Protein AF-A0A1G9IXG8-F1 (afdb_monomer)

Foldseek 3Di:
DDDDDDDDQQAEAEDEDVDDDDDPVCVVVVVVVQVVCVVSNHHYDYDDD

Sequence (49 aa):
MIRYPSLQAGAVMGTTCPSSGVPTETHELLKLAVSRMEFMGLPPHMGRI

pLDDT: mean 90.37, std 7.81, range [53.56, 97.31]

Secondary structure (DSSP, 8-state):
---PPPPPTT--EEE--SSSPPPGGGHHHHHHHHHHHHHTT--EEEPP-

Radius of gyration: 12.9 Å; Cα contacts (8 Å, |Δi|>4): 38; chains: 1; bounding box: 20×28×31 Å

Structure (mmCIF, N/CA/C/O backbone):
data_AF-A0A1G9IXG8-F1
#
_entry.id   AF-A0A1G9IXG8-F1
#
loop_
_atom_site.group_PDB
_atom_site.id
_atom_site.type_symbol
_atom_site.label_atom_id
_atom_site.label_alt_id
_atom_site.label_comp_id
_atom_site.label_asym_id
_atom_site.label_entity_id
_atom_site.label_seq_id
_atom_site.pdbx_PDB_ins_code
_atom_site.Cartn_x
_atom_site.Cartn_y
_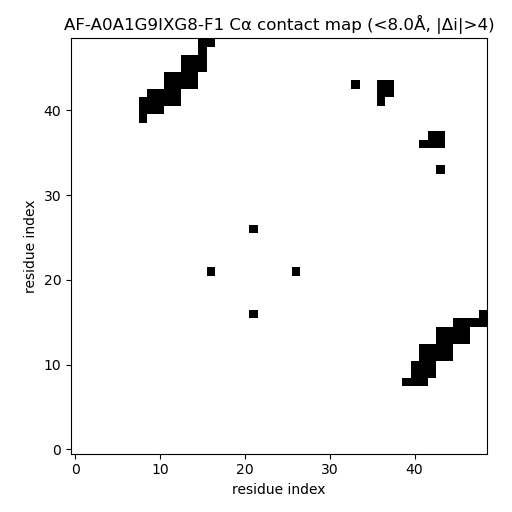atom_site.Cartn_z
_atom_site.occupancy
_atom_site.B_iso_or_equiv
_atom_site.auth_seq_id
_atom_site.auth_comp_id
_atom_site.auth_asym_id
_atom_site.auth_atom_id
_atom_site.pdbx_PDB_model_num
ATOM 1 N N . MET A 1 1 ? 14.789 22.508 18.082 1.00 83.00 1 MET A N 1
ATOM 2 C CA . MET A 1 1 ? 14.894 21.181 17.434 1.00 83.00 1 MET A CA 1
ATOM 3 C C . MET A 1 1 ? 13.483 20.667 17.205 1.00 83.00 1 MET A C 1
ATOM 5 O O . MET A 1 1 ? 12.719 20.632 18.162 1.00 83.00 1 MET A O 1
ATOM 9 N N . ILE A 1 2 ? 13.112 20.370 15.960 1.00 92.44 2 ILE A N 1
ATOM 10 C CA . ILE A 1 2 ? 11.757 19.913 15.617 1.00 92.44 2 ILE A CA 1
ATOM 11 C C . ILE A 1 2 ? 11.602 18.457 16.071 1.00 92.44 2 ILE A C 1
ATOM 13 O O . ILE A 1 2 ? 12.502 17.648 15.850 1.00 92.44 2 ILE A O 1
ATOM 17 N N . ARG A 1 3 ? 10.481 18.135 16.724 1.0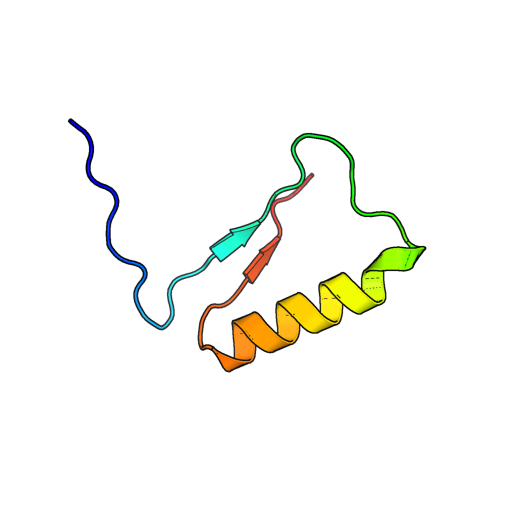0 93.25 3 ARG A N 1
ATOM 18 C CA . ARG A 1 3 ? 10.107 16.767 17.100 1.00 93.25 3 ARG A CA 1
ATOM 19 C C . ARG A 1 3 ? 8.901 16.355 16.276 1.00 93.25 3 ARG A C 1
ATOM 21 O O . ARG A 1 3 ? 7.905 17.073 16.257 1.00 93.25 3 ARG A O 1
ATOM 28 N N . TYR A 1 4 ? 9.003 15.209 15.620 1.00 91.94 4 TYR A N 1
ATOM 29 C CA . TYR A 1 4 ? 7.866 14.619 14.932 1.00 91.94 4 TYR A CA 1
ATOM 30 C C . TYR A 1 4 ? 6.999 13.845 15.926 1.00 91.94 4 TYR A C 1
ATOM 32 O O . TYR A 1 4 ? 7.533 13.286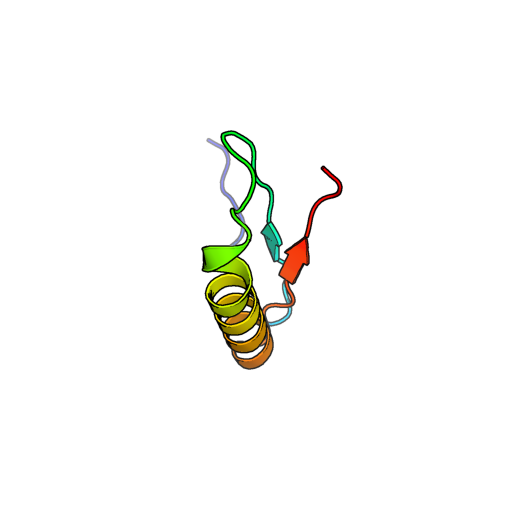 16.891 1.00 91.94 4 TYR A O 1
ATOM 40 N N . PRO A 1 5 ? 5.675 13.830 15.722 1.00 90.38 5 PRO A N 1
ATOM 41 C CA . PRO A 1 5 ? 4.786 13.028 16.543 1.00 90.38 5 PRO A CA 1
ATOM 42 C C . PRO A 1 5 ? 5.097 11.538 16.366 1.00 90.38 5 PRO A C 1
ATOM 44 O O . PRO A 1 5 ? 5.530 11.097 15.301 1.00 90.38 5 PRO A O 1
ATOM 47 N N . SER A 1 6 ? 4.843 10.755 17.412 1.00 93.06 6 SER A N 1
ATOM 48 C CA . SER A 1 6 ? 4.852 9.296 17.305 1.00 93.06 6 SER A CA 1
ATOM 49 C C . SER A 1 6 ? 3.722 8.832 16.388 1.00 93.06 6 SER A C 1
ATOM 51 O O . SER A 1 6 ? 2.619 9.383 16.439 1.00 93.06 6 SER A O 1
ATOM 53 N N . LEU A 1 7 ? 3.987 7.801 15.586 1.00 91.12 7 LEU A N 1
ATOM 54 C CA . LEU A 1 7 ? 2.986 7.192 14.717 1.00 91.12 7 LEU A CA 1
ATOM 55 C C . LEU A 1 7 ? 1.872 6.567 15.565 1.00 91.12 7 LEU A C 1
ATOM 57 O O . LEU A 1 7 ? 2.127 5.685 16.382 1.00 91.12 7 LEU A O 1
ATOM 61 N N . GLN A 1 8 ? 0.648 7.052 15.376 1.00 91.06 8 GLN A N 1
ATOM 62 C CA . GLN A 1 8 ? -0.541 6.552 16.061 1.00 91.06 8 GLN A CA 1
ATOM 63 C C . GLN A 1 8 ? -1.263 5.526 15.187 1.00 91.06 8 GLN A C 1
ATOM 65 O O . GLN A 1 8 ? -1.211 5.601 13.958 1.00 91.06 8 GLN A O 1
ATOM 70 N N . ALA A 1 9 ? -1.980 4.594 15.813 1.00 88.75 9 ALA A N 1
ATOM 71 C CA . ALA A 1 9 ? -2.893 3.717 15.087 1.00 88.75 9 ALA A CA 1
ATOM 72 C C . ALA A 1 9 ? -3.954 4.551 14.344 1.00 88.75 9 ALA A C 1
ATOM 74 O O . ALA A 1 9 ? -4.435 5.559 14.863 1.00 88.75 9 ALA A O 1
ATOM 75 N N . GLY A 1 10 ? -4.301 4.150 13.121 1.00 90.06 10 GLY A N 1
ATOM 76 C CA . GLY A 1 10 ? -5.225 4.883 12.252 1.00 90.06 10 GLY A CA 1
ATOM 77 C C . GLY A 1 10 ? -4.601 6.072 11.514 1.00 90.06 10 GLY A C 1
ATOM 78 O O . GLY A 1 10 ? -5.284 6.701 10.707 1.00 90.06 10 GLY A O 1
ATOM 79 N N . ALA A 1 11 ? -3.326 6.399 11.755 1.00 93.19 11 ALA A N 1
ATOM 80 C CA . ALA A 1 11 ? -2.656 7.479 11.041 1.00 93.19 11 ALA A CA 1
ATOM 81 C C . ALA A 1 11 ? -2.473 7.140 9.554 1.00 93.19 11 ALA A C 1
ATOM 83 O O . ALA A 1 11 ? -2.038 6.045 9.196 1.00 93.19 11 ALA A O 1
ATOM 84 N N . VAL A 1 12 ? -2.760 8.116 8.689 1.00 93.12 12 VAL A N 1
ATOM 85 C CA . VAL A 1 12 ? -2.539 7.997 7.244 1.00 93.12 12 VAL A CA 1
ATOM 86 C C . VAL A 1 12 ? -1.050 8.124 6.942 1.00 93.12 12 VAL A C 1
ATOM 88 O O . VAL A 1 12 ? -0.408 9.093 7.351 1.00 93.12 12 VAL A O 1
ATOM 91 N N . MET A 1 13 ? -0.506 7.172 6.185 1.00 90.88 13 MET A N 1
ATOM 92 C CA . MET A 1 13 ? 0.885 7.207 5.734 1.00 90.88 13 MET A CA 1
ATOM 93 C C . MET A 1 13 ? 0.959 7.631 4.269 1.00 90.88 13 MET A C 1
ATOM 95 O O . MET A 1 13 ? 0.570 6.882 3.376 1.00 90.88 13 MET A O 1
ATOM 99 N N . GLY A 1 14 ? 1.469 8.839 4.026 1.00 91.44 14 GLY A N 1
ATOM 100 C CA . GLY A 1 14 ? 1.742 9.333 2.680 1.00 91.44 14 GLY A CA 1
ATOM 101 C C . GLY A 1 14 ? 2.993 8.681 2.096 1.00 91.44 14 GLY A C 1
ATOM 102 O O . GLY A 1 14 ? 4.076 8.803 2.665 1.00 91.44 14 GLY A O 1
ATOM 103 N N . THR A 1 15 ? 2.856 8.021 0.953 1.00 89.69 15 THR A N 1
ATOM 104 C CA . THR A 1 15 ? 3.964 7.383 0.234 1.00 89.69 15 THR A CA 1
ATOM 105 C C . THR A 1 15 ? 4.166 8.042 -1.123 1.00 89.69 15 THR A C 1
ATOM 107 O O . THR A 1 15 ? 3.220 8.226 -1.888 1.00 89.69 15 THR A O 1
ATOM 110 N N . THR A 1 16 ? 5.412 8.404 -1.423 1.00 91.44 16 THR A N 1
ATOM 111 C CA . THR A 1 16 ? 5.827 9.037 -2.683 1.00 91.44 16 THR A CA 1
ATOM 112 C C . THR A 1 16 ? 7.011 8.289 -3.289 1.00 91.44 16 THR A C 1
ATOM 114 O O . THR A 1 16 ? 7.614 7.426 -2.650 1.00 91.44 16 THR A O 1
ATOM 117 N N . CYS A 1 17 ? 7.346 8.613 -4.537 1.00 90.25 17 CYS A N 1
ATOM 118 C CA . CYS A 1 17 ? 8.433 7.982 -5.276 1.00 90.25 17 CYS A CA 1
ATOM 119 C C . CYS A 1 17 ? 9.375 9.055 -5.860 1.00 90.25 17 CYS A C 1
ATOM 121 O O . CYS A 1 17 ? 9.330 9.328 -7.055 1.00 90.25 17 CYS A O 1
ATOM 123 N N . PRO A 1 18 ? 10.173 9.741 -5.016 1.00 88.56 18 PRO A N 1
ATOM 124 C CA . PRO A 1 18 ? 10.887 10.963 -5.406 1.00 88.56 18 PRO A CA 1
ATOM 125 C C . PRO A 1 18 ? 12.101 10.723 -6.314 1.00 88.56 18 PRO A C 1
ATOM 127 O O . PRO A 1 18 ? 12.634 11.675 -6.874 1.00 88.56 18 PRO A O 1
ATOM 130 N N . SER A 1 19 ? 12.568 9.479 -6.425 1.00 88.12 19 SER A N 1
ATOM 131 C CA . SER A 1 19 ? 13.721 9.102 -7.244 1.00 88.12 19 SER A CA 1
ATOM 132 C C . SER A 1 19 ? 13.280 8.453 -8.557 1.00 88.12 19 SER A C 1
ATOM 134 O O . SER A 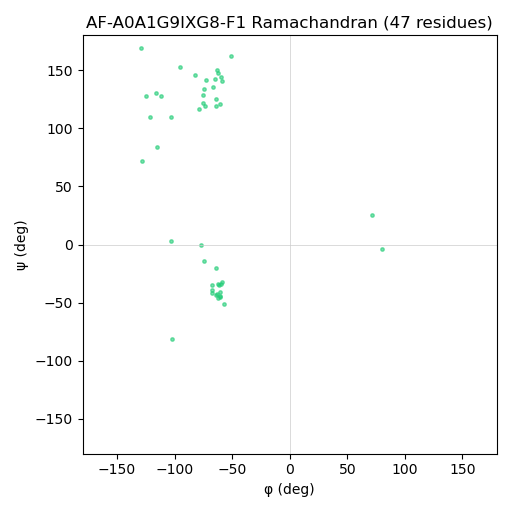1 19 ? 13.226 9.106 -9.593 1.00 88.12 19 SER A O 1
ATOM 136 N N . SER A 1 20 ? 12.951 7.167 -8.522 1.00 82.44 20 SER A N 1
ATOM 137 C CA . SER A 1 20 ? 12.544 6.368 -9.677 1.00 82.44 20 SER A CA 1
ATOM 138 C C . SER A 1 20 ? 11.196 5.737 -9.385 1.00 82.44 20 SER A C 1
ATOM 140 O O . SER A 1 20 ? 11.084 5.077 -8.356 1.00 82.44 20 SER A O 1
ATOM 142 N N . GLY A 1 21 ? 10.216 5.902 -10.280 1.00 89.00 21 GLY A N 1
ATOM 143 C CA . GLY A 1 21 ? 8.900 5.265 -10.166 1.00 89.00 21 GLY A CA 1
ATOM 144 C C . GLY A 1 21 ? 8.979 3.749 -9.935 1.00 89.00 21 GLY A C 1
ATOM 145 O O . GLY A 1 21 ? 10.007 3.123 -10.184 1.00 89.00 21 GLY A O 1
ATOM 146 N N . VAL A 1 22 ? 7.885 3.147 -9.465 1.00 90.75 22 VAL A N 1
ATOM 147 C CA . VAL A 1 22 ? 7.847 1.712 -9.139 1.00 90.75 22 VAL A CA 1
ATOM 148 C C . VAL A 1 22 ? 7.684 0.875 -10.420 1.00 90.75 22 VAL A C 1
ATOM 150 O O . VAL A 1 22 ? 6.635 0.984 -11.069 1.00 90.75 22 VAL A O 1
ATOM 153 N N . PRO A 1 23 ? 8.667 0.027 -10.788 1.00 92.69 23 PRO A N 1
ATOM 154 C CA . PRO A 1 23 ? 8.591 -0.804 -11.988 1.00 92.69 23 PRO A CA 1
ATOM 155 C C . PRO A 1 23 ? 7.426 -1.791 -11.937 1.00 92.69 23 PRO A C 1
ATOM 157 O O . PRO A 1 23 ? 7.079 -2.301 -10.865 1.00 92.69 23 PRO A O 1
ATOM 160 N N . THR A 1 24 ? 6.849 -2.104 -13.097 1.00 94.81 24 THR A N 1
ATOM 161 C CA . THR A 1 24 ? 5.685 -2.995 -13.211 1.00 94.81 24 THR A CA 1
ATOM 162 C C . THR A 1 24 ? 5.943 -4.386 -12.647 1.00 94.81 24 THR A C 1
ATOM 164 O O . THR A 1 24 ? 5.035 -4.970 -12.060 1.00 94.81 24 THR A O 1
ATOM 167 N N . GLU A 1 25 ? 7.179 -4.898 -12.724 1.00 96.31 25 GLU A N 1
ATOM 168 C CA . GLU A 1 25 ? 7.518 -6.219 -12.176 1.00 96.31 25 GLU A CA 1
ATOM 169 C C . GLU A 1 25 ? 7.364 -6.279 -10.646 1.00 96.31 25 GLU A C 1
ATOM 171 O O . GLU A 1 25 ? 7.215 -7.355 -10.071 1.00 96.31 25 GLU A O 1
ATOM 176 N N . THR A 1 26 ? 7.365 -5.123 -9.973 1.00 94.94 26 THR A N 1
ATOM 177 C CA . THR A 1 26 ? 7.264 -5.016 -8.508 1.00 94.94 26 THR A CA 1
ATOM 178 C C . THR A 1 26 ? 5.882 -4.592 -8.010 1.00 94.94 26 THR A C 1
ATOM 180 O O . THR A 1 26 ? 5.680 -4.453 -6.804 1.00 94.94 26 THR A O 1
ATOM 183 N N . HIS A 1 27 ? 4.892 -4.421 -8.893 1.00 94.25 27 HIS A N 1
ATOM 184 C CA . HIS A 1 27 ? 3.550 -3.971 -8.493 1.00 94.25 27 HIS A CA 1
ATOM 185 C C . HIS A 1 27 ? 2.850 -4.944 -7.540 1.00 94.25 27 HIS A C 1
ATOM 187 O O . HIS A 1 27 ? 2.165 -4.503 -6.621 1.00 94.25 27 HIS A O 1
ATOM 193 N N . GLU A 1 28 ? 3.064 -6.251 -7.684 1.00 97.19 28 GLU A N 1
ATOM 194 C CA . GLU A 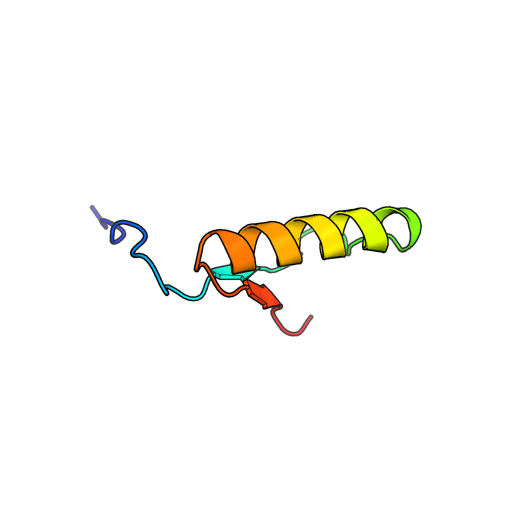1 28 ? 2.509 -7.235 -6.743 1.00 97.19 28 GLU A CA 1
ATOM 195 C C . GLU A 1 28 ? 3.137 -7.122 -5.346 1.00 97.19 28 GLU A C 1
ATOM 197 O O . GLU A 1 28 ? 2.445 -7.250 -4.335 1.00 97.19 28 GLU A O 1
ATOM 202 N N . LEU A 1 29 ? 4.428 -6.781 -5.266 1.00 95.88 29 LEU A N 1
ATOM 203 C CA . LEU A 1 29 ? 5.082 -6.482 -3.990 1.00 95.88 29 LEU A CA 1
ATOM 204 C C . LEU A 1 29 ? 4.530 -5.195 -3.368 1.00 95.88 29 LEU A C 1
ATOM 206 O O . LEU A 1 29 ? 4.317 -5.147 -2.156 1.00 95.88 29 LEU A O 1
ATOM 210 N N . LEU A 1 30 ? 4.254 -4.176 -4.186 1.00 94.38 30 LEU A N 1
ATOM 211 C CA . LEU A 1 30 ? 3.629 -2.935 -3.730 1.00 94.38 30 LEU A CA 1
ATOM 212 C C . LEU A 1 30 ? 2.228 -3.194 -3.157 1.00 94.38 30 LEU A C 1
ATOM 214 O O . LEU A 1 30 ? 1.920 -2.716 -2.068 1.00 94.38 30 LEU A O 1
ATOM 218 N N . LYS A 1 31 ? 1.401 -3.992 -3.840 1.00 95.44 31 LYS A N 1
ATOM 219 C CA . LYS A 1 31 ? 0.070 -4.386 -3.347 1.00 95.44 31 LYS A CA 1
ATOM 220 C C . LY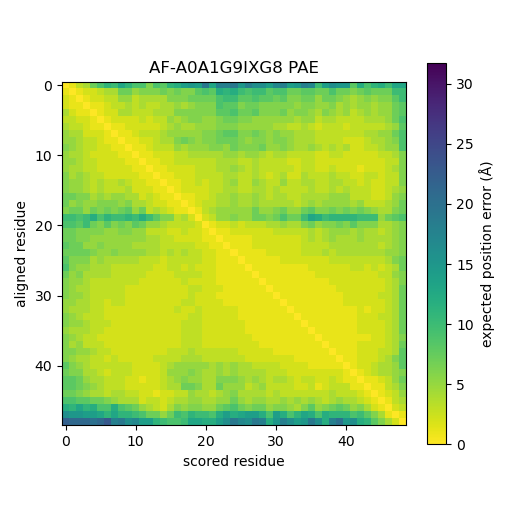S A 1 31 ? 0.162 -5.142 -2.024 1.00 95.44 31 LYS A C 1
ATOM 222 O O . LYS A 1 31 ? -0.564 -4.825 -1.088 1.00 95.44 31 LYS A O 1
ATOM 227 N N . LEU A 1 32 ? 1.101 -6.083 -1.910 1.00 97.31 32 LEU A N 1
ATOM 228 C CA . LEU A 1 32 ? 1.337 -6.813 -0.665 1.00 97.31 32 LEU A CA 1
ATOM 229 C C . LEU A 1 32 ? 1.746 -5.877 0.485 1.00 97.31 32 LEU A C 1
ATOM 231 O O . LEU A 1 32 ? 1.302 -6.060 1.619 1.00 97.31 32 LEU A O 1
ATOM 235 N N . ALA A 1 33 ? 2.589 -4.880 0.210 1.00 95.06 33 ALA A N 1
ATOM 236 C CA . ALA A 1 33 ? 2.973 -3.875 1.197 1.00 95.06 33 ALA A CA 1
ATOM 237 C C . ALA A 1 33 ? 1.768 -3.028 1.642 1.00 95.06 33 ALA A C 1
ATOM 239 O O . ALA A 1 33 ? 1.575 -2.842 2.843 1.00 95.06 33 ALA A O 1
ATOM 240 N N . VAL A 1 34 ? 0.924 -2.596 0.698 1.00 95.06 34 VAL A N 1
ATOM 241 C CA . VAL A 1 34 ? -0.330 -1.875 0.975 1.00 95.06 34 VAL A CA 1
ATOM 242 C C . VAL A 1 34 ? -1.246 -2.696 1.885 1.00 95.06 34 VAL A C 1
ATOM 244 O O . VAL A 1 34 ? -1.628 -2.210 2.946 1.00 95.06 34 VAL A O 1
ATOM 247 N N . SER A 1 35 ? -1.511 -3.964 1.556 1.00 96.38 35 SER A N 1
ATOM 248 C CA . SER A 1 35 ? -2.380 -4.823 2.376 1.00 96.38 35 SER A CA 1
ATOM 249 C C . SER A 1 35 ? -1.843 -5.038 3.794 1.00 96.38 35 SER A C 1
ATOM 251 O O . SER A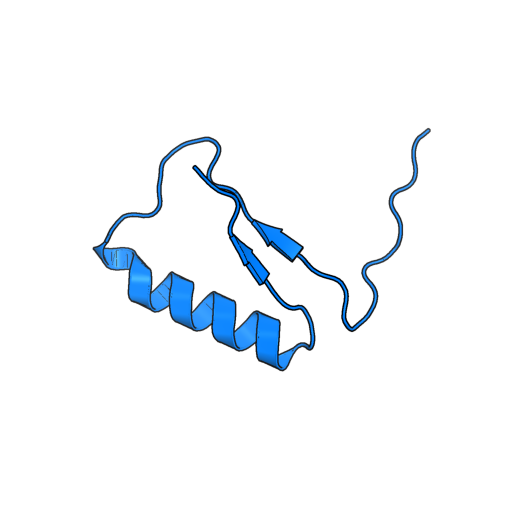 1 35 ? -2.611 -5.118 4.751 1.00 96.38 35 SER A O 1
ATOM 253 N N . ARG A 1 36 ? -0.517 -5.106 3.967 1.00 96.00 36 ARG A N 1
ATOM 254 C CA . ARG A 1 36 ? 0.102 -5.196 5.300 1.00 96.00 36 ARG A CA 1
ATOM 255 C 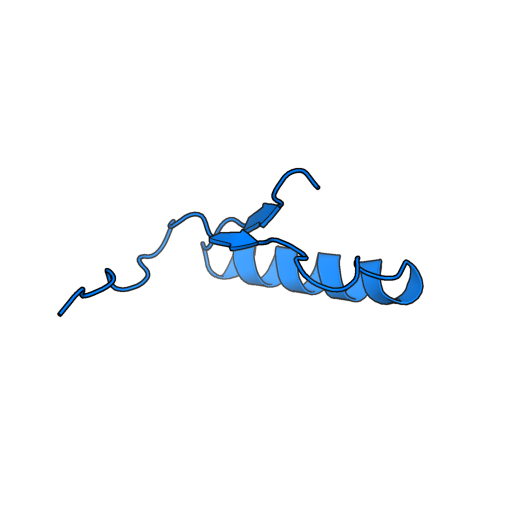C . ARG A 1 36 ? -0.083 -3.915 6.103 1.00 96.00 36 ARG A C 1
ATOM 257 O O . ARG A 1 36 ? 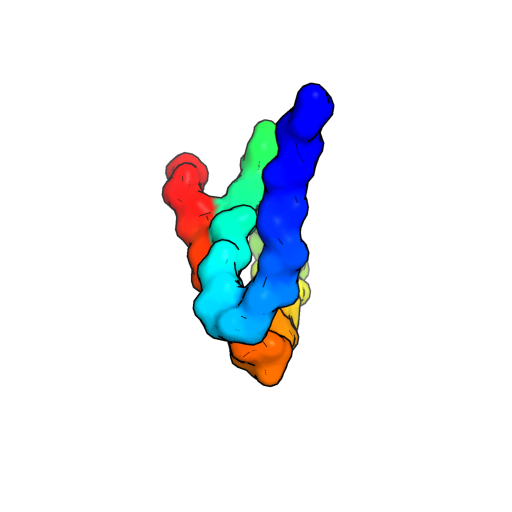-0.377 -3.991 7.292 1.00 96.00 36 ARG A O 1
ATOM 264 N N . MET A 1 37 ? 0.073 -2.757 5.468 1.00 93.75 37 MET A N 1
ATOM 265 C CA . MET A 1 37 ? -0.149 -1.468 6.122 1.00 93.75 37 MET A CA 1
ATOM 266 C C . MET A 1 37 ? -1.606 -1.305 6.571 1.00 93.75 37 MET A C 1
ATOM 268 O O . MET A 1 37 ? -1.854 -0.918 7.711 1.00 93.75 37 MET A O 1
ATOM 272 N N . GLU A 1 38 ? -2.562 -1.692 5.726 1.00 93.44 38 GLU A N 1
ATOM 273 C CA . GLU A 1 38 ? -3.986 -1.709 6.076 1.00 93.44 38 GLU A CA 1
ATOM 274 C C . GLU A 1 38 ? -4.274 -2.648 7.254 1.00 93.44 38 GLU A C 1
ATOM 276 O O . GLU A 1 38 ? -4.943 -2.247 8.206 1.00 93.44 38 GLU A O 1
ATOM 281 N N . PHE A 1 39 ? -3.708 -3.862 7.250 1.00 94.88 39 PHE A N 1
ATOM 282 C CA . PHE A 1 39 ? -3.834 -4.812 8.363 1.00 94.88 39 PHE A CA 1
ATOM 283 C C . PHE A 1 39 ? -3.278 -4.259 9.686 1.00 94.88 39 PHE A C 1
ATOM 285 O O . PHE A 1 39 ? -3.823 -4.529 10.754 1.00 94.88 39 PHE A O 1
ATOM 292 N N . MET A 1 40 ? -2.220 -3.448 9.627 1.00 93.19 40 MET A N 1
ATOM 293 C CA . MET A 1 40 ? -1.645 -2.768 10.794 1.00 93.19 40 MET A CA 1
ATOM 294 C C . MET A 1 40 ? -2.462 -1.548 11.255 1.00 93.19 40 MET A C 1
ATOM 296 O O . MET A 1 40 ? -2.075 -0.886 12.219 1.00 93.19 40 MET A O 1
ATOM 300 N N . GLY A 1 41 ? -3.570 -1.224 10.581 1.00 93.06 41 GLY A N 1
ATOM 301 C CA . GLY A 1 41 ? -4.371 -0.035 10.864 1.00 93.06 41 GLY A CA 1
ATOM 302 C C . GLY A 1 41 ? -3.685 1.264 10.439 1.00 93.06 41 GLY A C 1
ATOM 303 O O . GLY A 1 41 ? -3.957 2.309 11.022 1.00 93.06 41 GLY A O 1
ATOM 304 N N . LEU A 1 42 ? -2.778 1.208 9.460 1.00 92.69 42 LEU A N 1
ATOM 305 C CA . LEU A 1 42 ? -2.043 2.352 8.917 1.00 92.69 42 LEU A CA 1
ATOM 306 C C . LEU A 1 42 ? -2.442 2.562 7.449 1.00 92.69 42 LEU A C 1
ATOM 308 O O . LEU A 1 42 ? -1.757 2.059 6.559 1.00 92.69 42 LEU A O 1
ATOM 312 N N . PRO A 1 43 ? -3.551 3.263 7.156 1.00 88.50 43 PRO A N 1
ATOM 313 C CA . PRO A 1 43 ? -4.028 3.423 5.784 1.00 88.50 43 PRO A CA 1
ATOM 314 C C . PRO A 1 43 ? -2.982 4.139 4.901 1.00 88.50 43 PRO A C 1
ATOM 316 O O . PRO A 1 43 ? -2.601 5.277 5.206 1.00 88.50 43 PRO A O 1
ATOM 319 N N . PRO A 1 44 ? -2.502 3.512 3.808 1.00 89.88 44 PRO A N 1
ATOM 320 C CA . PRO A 1 44 ? -1.600 4.168 2.868 1.00 89.88 44 PRO A CA 1
ATOM 321 C C . PRO A 1 44 ? -2.341 5.211 2.029 1.00 89.88 44 PRO A C 1
ATOM 323 O O . PRO A 1 44 ? -3.456 4.989 1.562 1.00 89.88 44 PRO A O 1
ATOM 326 N N . HIS A 1 45 ? -1.677 6.331 1.759 1.00 91.50 45 HIS A N 1
ATOM 327 C CA . HIS A 1 45 ? -2.086 7.292 0.746 1.00 91.50 45 HIS A CA 1
ATOM 328 C C . HIS A 1 45 ? -0.963 7.452 -0.274 1.00 91.50 45 HIS A C 1
ATOM 330 O O . HIS A 1 45 ? 0.089 8.021 0.020 1.00 91.50 45 HIS A O 1
ATOM 336 N N . MET A 1 46 ? -1.189 6.946 -1.485 1.00 85.38 46 MET A N 1
ATOM 337 C CA . MET A 1 46 ? -0.254 7.139 -2.589 1.00 85.38 46 MET A CA 1
ATOM 338 C C . MET A 1 46 ? -0.351 8.581 -3.076 1.00 85.38 46 MET A C 1
ATOM 340 O O . MET A 1 46 ? -1.413 9.026 -3.513 1.00 85.38 46 MET A O 1
ATOM 344 N N . GLY A 1 47 ? 0.760 9.310 -2.980 1.00 76.62 47 GLY A N 1
ATOM 345 C CA . GLY A 1 47 ? 0.852 10.658 -3.522 1.00 76.62 47 GLY A CA 1
ATOM 346 C C . GLY A 1 47 ? 0.605 10.652 -5.029 1.00 76.62 47 GLY A C 1
ATOM 347 O O . GLY A 1 47 ? 1.005 9.721 -5.730 1.00 76.62 47 GLY A O 1
ATOM 348 N N . ARG A 1 48 ? -0.053 11.701 -5.532 1.00 62.03 48 ARG A N 1
ATOM 349 C CA . ARG A 1 48 ? -0.091 11.954 -6.976 1.00 62.03 48 ARG A CA 1
ATOM 350 C C . ARG A 1 48 ? 1.336 12.248 -7.443 1.00 62.03 48 ARG A C 1
ATOM 352 O O . ARG A 1 48 ? 1.995 13.105 -6.854 1.00 62.03 48 ARG A O 1
ATOM 359 N N . ILE A 1 49 ? 1.785 11.492 -8.440 1.00 53.56 49 ILE A N 1
ATOM 360 C CA . ILE A 1 49 ? 3.061 11.667 -9.144 1.00 53.56 49 ILE A CA 1
ATOM 361 C C . ILE A 1 49 ? 2.821 12.587 -10.336 1.00 53.56 49 ILE A C 1
ATOM 363 O O . ILE A 1 49 ? 1.769 12.395 -10.992 1.00 53.56 49 ILE A O 1
#

Nearest PDB structures (foldseek):
  1tvm-assembly1_A  TM=4.341E-01  e=7.785E+00  Escherichia coli
  5c53-assembly1_B  TM=3.452E-01  e=8.364E+00  Homo sapiens

Organism: NCBI:txid682956

Mean predicted aligned error: 4.07 Å

Solvent-accessible surface area (backbone atoms only — not comparable to full-atom values): 3263 Å² total; per-residue (Å²): 135,92,78,79,80,79,90,54,83,66,41,73,42,79,46,79,61,93,84,66,73,86,55,77,93,46,47,68,59,52,52,53,52,50,55,50,34,46,75,67,38,31,44,74,39,78,54,90,126